Protein AF-A0AB34CM75-F1 (afdb_monomer)

pLDDT: mean 89.47, std 8.57, range [62.56, 97.94]

Structure (mmCIF, N/CA/C/O backbone):
data_AF-A0AB34CM75-F1
#
_entry.id   AF-A0AB34CM75-F1
#
loop_
_atom_site.group_PDB
_atom_site.id
_atom_site.type_symbol
_atom_site.label_atom_id
_atom_site.label_alt_id
_atom_site.label_comp_id
_atom_site.label_asym_id
_atom_site.label_entity_id
_atom_site.label_seq_id
_atom_site.pdbx_PDB_ins_code
_atom_site.Cartn_x
_atom_site.Cartn_y
_atom_site.Cartn_z
_atom_site.occupancy
_atom_site.B_iso_or_equiv
_atom_site.auth_seq_id
_atom_site.auth_comp_id
_atom_site.auth_asym_id
_atom_site.auth_atom_id
_atom_site.pdbx_PDB_model_num
ATOM 1 N N . MET A 1 1 ? 26.321 -5.819 -21.415 1.00 75.62 1 MET A N 1
ATOM 2 C CA . MET A 1 1 ? 25.011 -5.144 -21.494 1.00 75.62 1 MET A CA 1
ATOM 3 C C . MET A 1 1 ? 25.271 -3.652 -21.464 1.00 75.62 1 MET A C 1
ATOM 5 O O . MET A 1 1 ? 25.991 -3.220 -20.570 1.00 75.62 1 MET A O 1
ATOM 9 N N . SER A 1 2 ? 24.808 -2.899 -22.463 1.00 94.25 2 SER A N 1
ATOM 10 C CA . SER A 1 2 ? 25.001 -1.443 -22.479 1.00 94.25 2 SER A CA 1
ATOM 11 C C . SER A 1 2 ? 24.085 -0.755 -21.456 1.00 94.25 2 SER A C 1
ATOM 13 O O . SER A 1 2 ? 23.136 -1.367 -20.957 1.00 94.25 2 SER A O 1
ATOM 15 N N . LEU A 1 3 ? 24.353 0.517 -21.131 1.00 93.56 3 LEU A N 1
ATOM 16 C CA . LEU A 1 3 ? 23.441 1.306 -20.291 1.00 93.56 3 LEU A CA 1
ATOM 17 C C . LEU A 1 3 ? 22.062 1.448 -20.951 1.00 93.56 3 LEU A C 1
ATOM 19 O O . LEU A 1 3 ? 21.053 1.329 -20.263 1.00 93.56 3 LEU A O 1
ATOM 23 N N . TYR A 1 4 ? 22.026 1.601 -22.278 1.00 94.06 4 TYR A N 1
ATOM 24 C CA . TYR A 1 4 ? 20.793 1.582 -23.064 1.00 94.06 4 TYR A CA 1
ATOM 25 C C . TYR A 1 4 ? 19.984 0.302 -22.799 1.00 94.06 4 TYR A C 1
ATOM 27 O O . TYR A 1 4 ? 18.837 0.375 -22.357 1.00 94.06 4 TYR A O 1
ATOM 35 N N . ASP A 1 5 ? 20.609 -0.868 -22.980 1.00 94.31 5 ASP A N 1
ATOM 36 C CA . ASP A 1 5 ? 19.958 -2.169 -22.780 1.00 94.31 5 ASP A CA 1
ATOM 37 C C . ASP A 1 5 ? 19.448 -2.328 -21.342 1.00 94.31 5 ASP A C 1
ATOM 39 O O . ASP A 1 5 ? 18.346 -2.825 -21.118 1.00 94.31 5 ASP A O 1
ATOM 43 N N . PHE A 1 6 ? 20.235 -1.883 -20.356 1.00 95.62 6 PHE A N 1
ATOM 44 C CA . PHE A 1 6 ? 19.861 -1.945 -18.944 1.00 95.62 6 PHE A CA 1
ATOM 45 C C . PHE A 1 6 ? 18.575 -1.164 -18.651 1.00 95.62 6 PHE A C 1
ATOM 47 O O . PHE A 1 6 ? 17.648 -1.716 -18.054 1.00 95.62 6 PHE A O 1
ATOM 54 N N . PHE A 1 7 ? 18.492 0.099 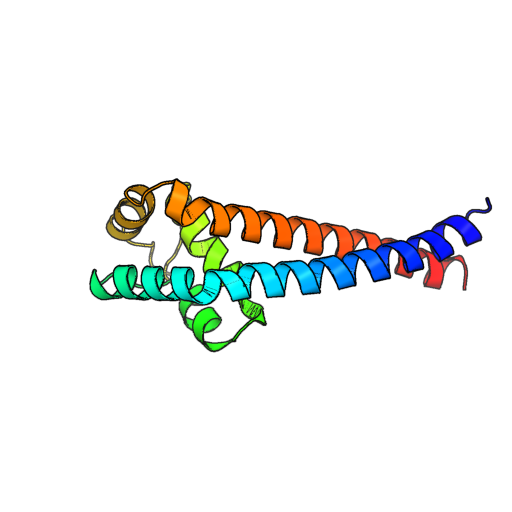-19.083 1.00 95.88 7 PHE A N 1
ATOM 55 C CA . PHE A 1 7 ? 17.313 0.933 -18.835 1.00 95.88 7 PHE A CA 1
ATOM 56 C C . PHE A 1 7 ? 16.106 0.502 -19.673 1.00 95.88 7 PHE A C 1
ATOM 58 O O . PHE A 1 7 ? 14.986 0.514 -19.158 1.00 95.88 7 PHE A O 1
ATOM 65 N N . MET A 1 8 ? 16.320 0.052 -20.913 1.00 95.06 8 MET A N 1
ATOM 66 C CA . MET A 1 8 ? 15.259 -0.469 -21.777 1.00 95.06 8 MET A CA 1
ATOM 67 C C . MET A 1 8 ? 14.635 -1.744 -21.193 1.00 95.06 8 MET A C 1
ATOM 69 O O . MET A 1 8 ? 13.438 -1.776 -20.901 1.00 95.06 8 MET A O 1
ATOM 73 N N . TYR A 1 9 ? 15.437 -2.793 -20.972 1.00 96.12 9 TYR A N 1
ATOM 74 C CA . TYR A 1 9 ? 14.929 -4.058 -20.436 1.00 96.12 9 TYR A CA 1
ATOM 75 C C . TYR A 1 9 ? 14.403 -3.891 -19.011 1.00 96.12 9 TYR A C 1
ATOM 77 O O . TYR A 1 9 ? 13.349 -4.436 -18.685 1.00 96.12 9 TYR A O 1
ATOM 85 N N . GLY A 1 10 ? 15.084 -3.093 -18.180 1.00 96.31 10 GLY A N 1
ATOM 86 C CA . GLY A 1 10 ? 14.626 -2.758 -16.834 1.00 96.31 10 GLY A CA 1
ATOM 87 C C . GLY A 1 10 ? 13.235 -2.125 -16.841 1.00 96.31 10 GLY A C 1
ATOM 88 O O . GLY A 1 10 ? 12.364 -2.565 -16.095 1.00 96.31 10 GLY A O 1
ATOM 89 N N . SER A 1 11 ? 12.986 -1.166 -17.736 1.00 96.38 11 SER A N 1
ATOM 90 C CA . SER A 1 11 ? 11.676 -0.524 -17.892 1.00 96.38 11 SER A CA 1
ATOM 91 C C . SER A 1 11 ? 10.573 -1.511 -18.278 1.00 96.38 11 SER A C 1
ATOM 93 O O . SER A 1 11 ? 9.488 -1.486 -17.691 1.00 96.38 11 SER A O 1
ATOM 95 N N . VAL A 1 12 ? 10.849 -2.417 -19.222 1.00 96.88 12 VAL A N 1
ATOM 96 C CA . VAL A 1 12 ? 9.879 -3.430 -19.664 1.00 96.88 12 VAL A CA 1
ATOM 97 C C . VAL A 1 12 ? 9.585 -4.422 -18.538 1.00 96.88 12 VAL A C 1
ATOM 99 O O . VAL A 1 12 ? 8.423 -4.620 -18.184 1.00 96.88 12 VAL A O 1
ATOM 102 N N . ILE A 1 13 ? 10.615 -4.991 -17.909 1.00 97.88 13 ILE A N 1
ATOM 103 C CA . ILE A 1 13 ? 10.458 -5.975 -16.827 1.00 97.88 13 ILE A CA 1
ATOM 104 C C . ILE A 1 13 ? 9.716 -5.359 -15.634 1.00 97.88 13 ILE A C 1
ATOM 106 O O . ILE A 1 13 ? 8.766 -5.954 -15.119 1.00 97.88 13 ILE A O 1
ATOM 110 N N . LEU A 1 14 ? 10.110 -4.152 -15.216 1.00 97.75 14 LEU A N 1
ATOM 111 C CA . LEU A 1 14 ? 9.458 -3.447 -14.116 1.00 97.75 14 LEU A CA 1
ATOM 112 C C . LEU A 1 14 ? 8.003 -3.097 -14.445 1.00 97.75 14 LEU A C 1
ATOM 114 O O . LEU A 1 14 ? 7.160 -3.212 -13.559 1.00 97.75 14 LEU A O 1
ATOM 118 N N . SER A 1 15 ? 7.678 -2.740 -15.694 1.00 97.31 15 SER A N 1
ATOM 119 C CA . SER A 1 15 ? 6.288 -2.447 -16.076 1.00 97.31 15 SER A CA 1
ATOM 120 C C . SER A 1 15 ? 5.379 -3.667 -15.903 1.00 97.31 15 SER A C 1
ATOM 122 O O . SER A 1 15 ? 4.333 -3.570 -15.261 1.00 97.31 15 SER A O 1
ATOM 124 N N . VAL A 1 16 ? 5.810 -4.838 -16.389 1.00 97.94 16 VAL A N 1
ATOM 125 C CA . VAL A 1 16 ? 5.076 -6.100 -16.227 1.00 97.94 16 VAL A CA 1
ATOM 126 C C . VAL A 1 16 ? 4.914 -6.436 -14.745 1.00 97.94 16 VAL A C 1
ATOM 128 O O . VAL A 1 16 ? 3.808 -6.743 -14.301 1.00 97.94 16 VAL A O 1
ATOM 131 N N . LEU A 1 17 ? 5.988 -6.323 -13.958 1.00 97.69 17 LEU A N 1
ATOM 132 C CA . LEU A 1 17 ? 5.953 -6.602 -12.522 1.00 97.69 17 LEU A CA 1
ATOM 133 C C . LEU A 1 17 ? 4.970 -5.685 -11.776 1.00 97.69 17 LEU A C 1
ATOM 135 O O . LEU A 1 17 ? 4.167 -6.164 -10.975 1.00 97.69 17 LEU A O 1
ATOM 139 N N . VAL A 1 18 ? 5.003 -4.379 -12.052 1.00 96.88 18 VAL A N 1
ATOM 140 C CA . VAL A 1 18 ? 4.107 -3.385 -11.440 1.00 96.88 18 VAL A CA 1
ATOM 141 C C . VAL A 1 18 ? 2.646 -3.677 -11.788 1.00 96.88 18 VAL A C 1
ATOM 143 O O . VAL A 1 18 ? 1.794 -3.669 -10.897 1.00 96.88 18 VAL A O 1
ATOM 146 N N . ILE A 1 19 ? 2.346 -4.003 -13.051 1.00 96.19 19 ILE A N 1
ATOM 147 C CA . ILE A 1 19 ? 0.989 -4.368 -13.487 1.00 96.19 19 ILE A CA 1
ATOM 148 C C . ILE A 1 19 ? 0.494 -5.603 -12.726 1.00 96.19 19 ILE A C 1
ATOM 150 O O . ILE A 1 19 ? -0.603 -5.581 -12.160 1.00 96.19 19 ILE A O 1
ATOM 154 N N . LEU A 1 20 ? 1.306 -6.662 -12.657 1.00 97.62 20 LEU A N 1
ATOM 155 C CA . LEU A 1 20 ? 0.948 -7.890 -11.944 1.00 97.62 20 LEU A CA 1
ATOM 156 C C . LEU A 1 20 ? 0.704 -7.638 -10.452 1.00 97.62 20 LEU A C 1
ATOM 158 O O . LEU A 1 20 ? -0.263 -8.157 -9.894 1.00 97.62 20 LEU A O 1
ATOM 162 N N . LEU A 1 21 ? 1.527 -6.805 -9.810 1.00 96.12 21 LEU A N 1
ATOM 163 C CA . LEU A 1 21 ? 1.357 -6.444 -8.403 1.00 96.12 21 LEU A CA 1
ATOM 164 C C . LEU A 1 21 ? 0.083 -5.634 -8.153 1.00 96.12 21 LEU A C 1
ATOM 166 O O . LEU A 1 21 ? -0.630 -5.918 -7.190 1.00 96.12 21 LEU A O 1
ATOM 170 N N . HIS A 1 22 ? -0.259 -4.684 -9.029 1.00 92.44 22 HIS A N 1
ATOM 171 C CA . HIS A 1 22 ? -1.524 -3.953 -8.933 1.00 92.44 22 HIS A CA 1
ATOM 172 C C . HIS A 1 22 ? -2.734 -4.890 -9.043 1.00 92.44 22 HIS A C 1
ATOM 174 O O . HIS A 1 22 ? -3.660 -4.792 -8.230 1.00 92.44 22 HIS A O 1
ATOM 180 N N . VAL A 1 23 ? -2.714 -5.824 -10.002 1.00 94.06 23 VAL A N 1
ATOM 181 C CA . VAL A 1 23 ? -3.773 -6.831 -10.175 1.00 94.06 23 VAL A CA 1
ATOM 182 C C . VAL A 1 23 ? -3.863 -7.735 -8.947 1.00 94.06 23 VAL A C 1
ATOM 184 O O . VAL A 1 23 ? -4.952 -7.931 -8.404 1.00 94.06 23 VAL A O 1
ATOM 187 N N . TYR A 1 24 ? -2.726 -8.236 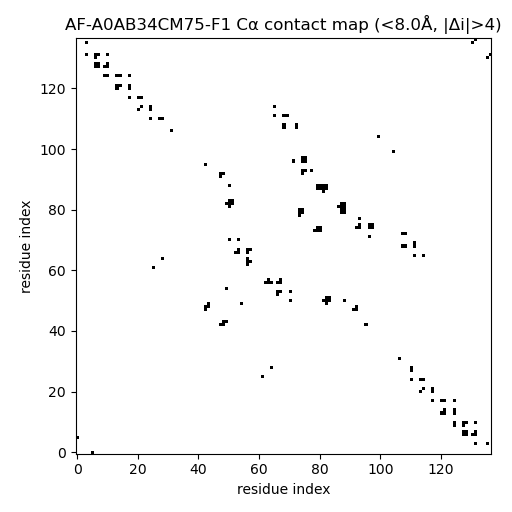-8.460 1.00 95.44 24 TYR A N 1
ATOM 188 C CA . TYR A 1 24 ? -2.673 -9.096 -7.283 1.00 95.44 24 TYR A CA 1
ATOM 189 C C . TYR A 1 24 ? -3.171 -8.378 -6.022 1.00 95.44 24 TYR A C 1
ATOM 191 O O . TYR A 1 24 ? -3.971 -8.939 -5.278 1.00 95.44 24 TYR A O 1
ATOM 199 N N . ALA A 1 25 ? -2.788 -7.117 -5.802 1.00 92.25 25 ALA A N 1
ATOM 200 C CA . ALA A 1 25 ? -3.257 -6.324 -4.666 1.00 92.25 25 ALA A CA 1
ATOM 201 C C . ALA A 1 25 ? -4.766 -6.068 -4.715 1.00 92.25 25 ALA A C 1
ATOM 203 O O . ALA A 1 25 ? -5.458 -6.195 -3.700 1.00 92.25 25 ALA A O 1
ATOM 204 N N . ALA A 1 26 ? -5.296 -5.747 -5.899 1.00 90.19 26 ALA A N 1
ATOM 205 C CA . ALA A 1 26 ? -6.728 -5.572 -6.102 1.00 90.19 26 ALA A CA 1
ATOM 206 C C . ALA A 1 26 ? -7.495 -6.878 -5.843 1.00 90.19 26 ALA A C 1
ATOM 208 O O . ALA A 1 26 ? -8.521 -6.868 -5.158 1.00 90.19 26 ALA A O 1
ATOM 209 N N . TRP A 1 27 ? -6.979 -8.004 -6.342 1.00 93.94 27 TRP A N 1
ATOM 210 C CA . TRP A 1 27 ? -7.548 -9.327 -6.106 1.00 93.94 27 TRP A CA 1
ATOM 211 C C . TRP A 1 27 ? -7.501 -9.722 -4.624 1.00 93.94 27 TRP A C 1
ATOM 213 O O . TRP A 1 27 ? -8.526 -10.110 -4.065 1.00 93.94 27 TRP A O 1
ATOM 223 N N . PHE A 1 28 ? -6.359 -9.546 -3.957 1.00 94.81 28 PHE A N 1
ATOM 224 C CA . PHE A 1 28 ? -6.183 -9.893 -2.548 1.00 94.81 28 PHE A CA 1
ATOM 225 C C . PHE A 1 28 ? -7.130 -9.094 -1.642 1.00 94.81 28 PHE A C 1
ATOM 227 O O . PHE A 1 28 ? -7.772 -9.662 -0.755 1.00 94.81 28 PHE A O 1
ATOM 234 N N . PHE A 1 29 ? -7.310 -7.795 -1.912 1.00 92.00 29 PHE A N 1
ATOM 235 C CA . PHE A 1 29 ? -8.332 -6.998 -1.232 1.00 92.00 29 PHE A CA 1
ATOM 236 C C . PHE A 1 29 ? -9.743 -7.511 -1.542 1.00 92.00 29 PHE A C 1
ATOM 238 O O . PHE A 1 29 ? -10.570 -7.634 -0.641 1.00 92.00 29 PHE A O 1
ATOM 245 N N . ARG A 1 30 ? -10.038 -7.827 -2.811 1.00 91.12 30 ARG A N 1
ATOM 246 C CA . ARG A 1 30 ? -11.365 -8.286 -3.246 1.00 91.12 30 ARG A CA 1
ATOM 247 C C . ARG A 1 30 ? -11.796 -9.566 -2.533 1.00 91.12 30 ARG A C 1
ATOM 249 O O . ARG A 1 30 ? -12.945 -9.637 -2.105 1.00 91.12 30 ARG A O 1
ATOM 256 N N . VAL A 1 31 ? -10.892 -10.530 -2.359 1.00 94.88 31 VAL A N 1
ATOM 257 C CA . VAL A 1 31 ? -11.159 -11.772 -1.607 1.00 94.88 31 VAL A CA 1
ATOM 258 C C . VAL A 1 31 ? -11.504 -11.474 -0.142 1.00 94.88 31 VAL A C 1
ATOM 260 O O . VAL A 1 31 ? -12.387 -12.108 0.426 1.00 94.88 31 VAL A O 1
ATOM 263 N N . ASN A 1 32 ? -10.884 -10.452 0.452 1.00 94.31 32 ASN A N 1
ATOM 264 C CA . ASN A 1 32 ? -11.125 -10.042 1.838 1.00 94.31 32 ASN A CA 1
ATOM 265 C C . ASN A 1 32 ? -12.201 -8.950 1.987 1.00 94.31 32 ASN A C 1
ATOM 267 O O . ASN A 1 32 ? -12.439 -8.455 3.089 1.00 94.31 32 ASN A O 1
ATOM 271 N N . ARG A 1 33 ? -12.892 -8.572 0.902 1.00 90.75 33 ARG A N 1
ATOM 272 C CA . ARG A 1 33 ? -13.852 -7.457 0.908 1.00 90.75 33 ARG A CA 1
ATOM 273 C C . ARG A 1 33 ? -14.990 -7.675 1.902 1.00 90.75 33 ARG A C 1
ATOM 275 O O . ARG A 1 33 ? -15.408 -6.721 2.548 1.00 90.75 33 ARG A O 1
ATOM 282 N N . LYS A 1 34 ? -15.479 -8.912 2.032 1.00 91.88 34 LYS A N 1
ATOM 283 C CA . LYS A 1 34 ? -16.530 -9.242 3.003 1.00 91.88 34 LYS A CA 1
ATOM 284 C C . LYS A 1 34 ? -16.038 -9.038 4.437 1.00 91.88 34 LYS A C 1
ATOM 286 O O . LYS A 1 34 ? -16.684 -8.326 5.187 1.00 91.88 34 LYS A O 1
ATOM 291 N N . ALA A 1 35 ? -14.853 -9.553 4.768 1.00 92.56 35 ALA A N 1
ATOM 292 C CA . ALA A 1 35 ? -14.246 -9.359 6.084 1.00 92.56 35 ALA A CA 1
ATOM 293 C C . ALA A 1 35 ? -14.003 -7.873 6.404 1.00 92.56 35 ALA A C 1
ATOM 295 O O . ALA A 1 35 ? -14.165 -7.453 7.547 1.00 92.56 35 ALA A O 1
ATOM 296 N N . TYR A 1 36 ? -13.642 -7.068 5.399 1.00 91.25 36 TYR A N 1
ATOM 297 C CA . TYR A 1 36 ? -13.557 -5.616 5.551 1.00 91.25 36 TYR A CA 1
ATOM 298 C C . TYR A 1 36 ? -14.915 -4.992 5.879 1.00 91.25 36 TYR A C 1
ATOM 300 O O . TYR A 1 36 ? -15.005 -4.198 6.810 1.00 91.25 36 TYR A O 1
ATOM 308 N N . GLN A 1 37 ? -15.957 -5.344 5.124 1.00 89.38 37 GLN A N 1
ATOM 309 C CA . GLN A 1 37 ? -17.293 -4.792 5.329 1.00 89.38 37 GLN A CA 1
ATOM 310 C C . GLN A 1 37 ? -17.845 -5.178 6.702 1.00 89.38 37 GLN A C 1
ATOM 312 O O . GLN A 1 37 ? -18.251 -4.297 7.448 1.00 89.38 37 GLN A O 1
ATOM 317 N N . ASP A 1 38 ? -17.740 -6.453 7.081 1.00 92.12 38 ASP A N 1
ATOM 318 C CA . ASP A 1 38 ? -18.177 -6.936 8.392 1.00 92.12 38 ASP A CA 1
ATOM 319 C C . ASP A 1 38 ? -17.450 -6.178 9.530 1.00 92.12 38 ASP A C 1
ATOM 321 O O . ASP A 1 38 ? -18.047 -5.833 10.550 1.00 92.12 38 ASP A O 1
ATOM 325 N N . 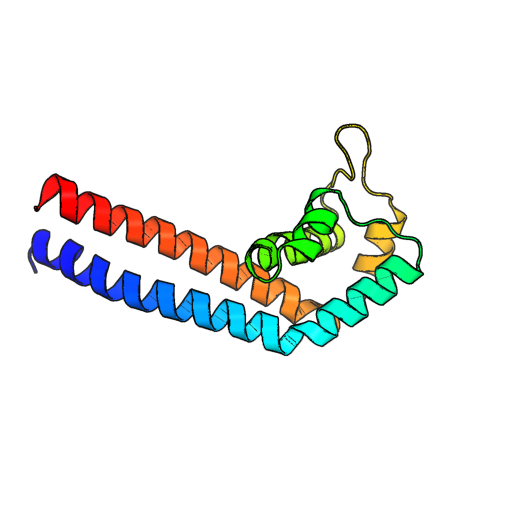PHE A 1 39 ? -16.161 -5.854 9.350 1.00 92.44 39 PHE A N 1
ATOM 326 C CA . PHE A 1 39 ? -15.397 -5.039 10.300 1.00 92.44 39 PHE A CA 1
ATOM 327 C C . PHE A 1 39 ? -15.895 -3.587 10.372 1.00 92.44 39 PHE A C 1
ATOM 329 O O . PHE A 1 39 ? -16.007 -3.035 11.467 1.00 92.44 39 PHE A O 1
ATOM 336 N N . ILE A 1 40 ? -16.181 -2.963 9.224 1.00 90.19 40 ILE A N 1
ATOM 337 C CA . ILE A 1 40 ? -16.755 -1.610 9.161 1.00 90.19 40 ILE A CA 1
ATOM 338 C C . ILE A 1 40 ? -18.105 -1.568 9.862 1.00 90.19 40 ILE A C 1
ATOM 340 O O . ILE A 1 40 ? -18.335 -0.667 10.667 1.00 90.19 40 ILE A O 1
ATOM 344 N N . ASP A 1 41 ? -18.964 -2.543 9.593 1.00 90.19 41 ASP A N 1
ATOM 345 C CA . ASP A 1 41 ? -20.306 -2.599 10.155 1.00 90.19 41 ASP A CA 1
ATOM 346 C C . ASP A 1 41 ? -20.229 -2.734 11.682 1.00 90.19 41 ASP A C 1
ATOM 348 O O . ASP A 1 41 ? -20.885 -1.987 12.404 1.00 90.19 41 ASP A O 1
ATOM 352 N N . LEU A 1 42 ? -19.347 -3.598 12.200 1.00 92.06 42 LEU A N 1
ATOM 353 C CA . LEU A 1 42 ? -19.078 -3.701 13.640 1.00 92.06 42 LEU A CA 1
ATOM 354 C C . LEU A 1 42 ? -18.567 -2.382 14.240 1.00 92.06 42 LEU A C 1
ATOM 356 O O . LEU A 1 42 ? -19.002 -1.984 15.321 1.00 92.06 42 LEU A O 1
ATOM 360 N N . TYR A 1 43 ? -17.652 -1.703 13.547 1.00 91.38 43 TYR A N 1
ATOM 361 C CA . TYR A 1 43 ? -17.089 -0.427 13.988 1.00 91.38 43 TYR A CA 1
ATOM 362 C C . TYR A 1 43 ? -18.160 0.674 14.054 1.00 91.38 43 TYR A C 1
ATOM 364 O O . TYR A 1 43 ? -18.258 1.394 15.048 1.00 91.38 43 TYR A O 1
ATOM 372 N N . GLN A 1 44 ? -19.000 0.782 13.024 1.00 89.00 44 GLN A N 1
ATOM 373 C CA . GLN A 1 44 ? -20.069 1.778 12.944 1.00 89.00 44 GLN A CA 1
ATOM 374 C C . GLN A 1 44 ? -21.221 1.476 13.909 1.00 89.00 44 GLN A C 1
ATOM 376 O O . GLN A 1 44 ? -21.721 2.398 14.552 1.00 89.00 44 GLN A O 1
ATOM 381 N N . ASN A 1 45 ? -21.593 0.204 14.085 1.00 89.94 45 ASN A N 1
ATOM 382 C CA . ASN A 1 45 ? -22.606 -0.218 15.058 1.00 89.94 45 ASN A CA 1
ATOM 383 C C . ASN A 1 45 ? -22.185 0.071 16.507 1.00 89.94 45 ASN A C 1
ATOM 385 O O . ASN A 1 45 ? -23.036 0.284 17.365 1.00 89.94 45 ASN A O 1
ATOM 389 N N . ALA A 1 46 ? -20.879 0.150 16.784 1.00 90.31 46 ALA A N 1
ATOM 390 C CA . ALA A 1 46 ? -20.353 0.619 18.066 1.00 90.31 46 ALA A CA 1
ATOM 391 C C . ALA A 1 46 ? -20.428 2.155 18.244 1.00 90.31 46 ALA A C 1
ATOM 393 O O . ALA A 1 46 ? -19.922 2.688 19.234 1.00 90.31 46 ALA A O 1
ATOM 394 N N . GLY A 1 47 ? -21.022 2.882 17.290 1.00 87.38 47 GLY A N 1
ATOM 395 C CA . GLY A 1 47 ? -21.140 4.342 17.300 1.00 87.38 47 GLY A CA 1
ATOM 396 C C . GLY A 1 47 ? -19.827 5.073 17.004 1.00 87.38 47 GLY A C 1
ATOM 397 O O . GLY A 1 47 ? -19.710 6.266 17.290 1.00 87.38 47 GLY A O 1
ATOM 398 N N . LEU A 1 48 ? -18.818 4.376 16.468 1.00 88.00 48 LEU A N 1
ATOM 399 C CA . LEU A 1 48 ? -17.505 4.950 16.190 1.00 88.00 48 LEU A CA 1
ATOM 400 C C . LEU A 1 48 ? -17.479 5.571 14.793 1.00 88.00 48 LEU A C 1
ATOM 402 O O . LEU A 1 48 ? -17.913 4.976 13.805 1.00 88.00 48 LEU A O 1
ATOM 406 N N . GLN A 1 49 ? -16.947 6.787 14.709 1.00 78.94 49 GLN A N 1
ATOM 407 C CA . GLN A 1 49 ? -16.933 7.544 13.465 1.00 78.94 49 GLN A CA 1
ATOM 408 C C . GLN A 1 49 ? -15.647 7.286 12.673 1.00 78.94 49 GLN A C 1
ATOM 410 O O . GLN A 1 49 ? -14.544 7.317 13.217 1.00 78.94 49 GLN A O 1
ATOM 415 N N . LEU A 1 50 ? -15.801 7.055 11.369 1.00 77.88 50 LEU A N 1
ATOM 416 C CA . LEU A 1 50 ? -14.690 7.013 10.417 1.00 77.88 50 LEU A CA 1
ATOM 417 C C . LEU A 1 50 ? -14.196 8.433 10.150 1.00 77.88 50 LEU A C 1
ATOM 419 O O . LEU A 1 50 ? -15.025 9.320 9.953 1.00 77.88 50 LEU A O 1
ATOM 423 N N . ASP A 1 51 ? -12.884 8.644 10.069 1.00 71.31 51 ASP A N 1
ATOM 424 C CA . ASP A 1 51 ? -12.341 9.948 9.682 1.00 71.31 51 ASP A CA 1
ATOM 425 C C . ASP A 1 51 ? -12.822 10.373 8.287 1.00 71.31 51 ASP A C 1
ATOM 427 O O . ASP A 1 51 ? -13.244 9.555 7.459 1.00 71.31 51 ASP A O 1
ATOM 431 N N . LEU A 1 52 ? -12.742 11.677 8.015 1.00 67.31 52 LEU A N 1
ATOM 432 C CA . LEU A 1 52 ? -13.255 12.254 6.774 1.00 67.31 52 LEU A CA 1
ATOM 433 C C . LEU A 1 52 ? -12.653 11.586 5.525 1.00 67.31 52 LEU A C 1
ATOM 435 O O . LEU A 1 52 ? -13.377 11.321 4.564 1.00 67.31 52 LEU A O 1
ATOM 439 N N . THR A 1 53 ? -11.355 11.264 5.544 1.00 67.31 53 THR A N 1
ATOM 440 C CA . THR A 1 53 ? -10.678 10.620 4.413 1.00 67.31 53 THR A CA 1
ATOM 441 C C . THR A 1 53 ? -11.189 9.201 4.196 1.00 67.31 53 THR A C 1
ATOM 443 O O . THR A 1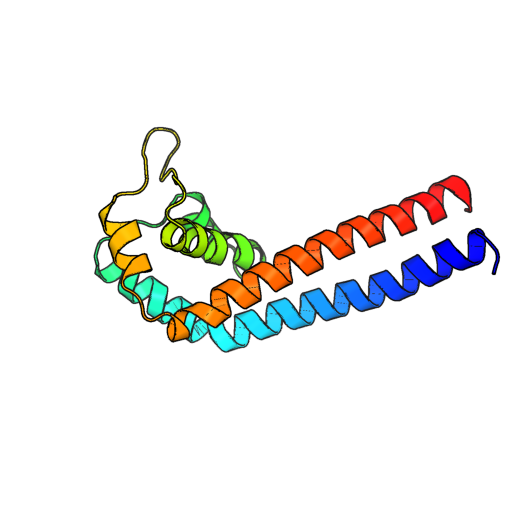 53 ? -11.474 8.842 3.055 1.00 67.31 53 THR A O 1
ATOM 446 N N . THR A 1 54 ? -11.382 8.408 5.252 1.00 68.00 54 TH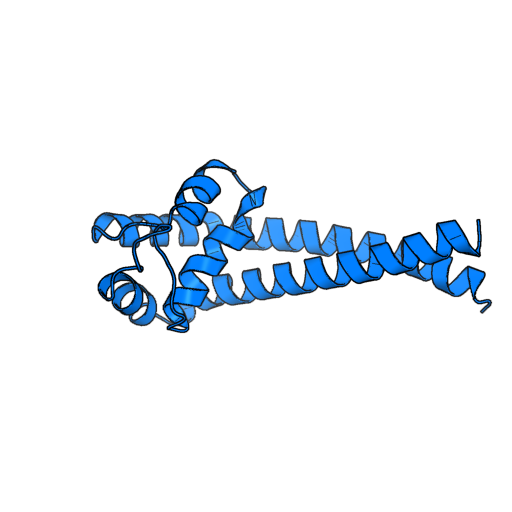R A N 1
ATOM 447 C CA . THR A 1 54 ? -11.925 7.044 5.123 1.00 68.00 54 THR A CA 1
ATOM 448 C C . THR A 1 54 ? -13.398 7.038 4.737 1.00 68.00 54 THR A C 1
ATOM 450 O O . THR A 1 54 ? -13.818 6.209 3.929 1.00 68.00 54 THR A O 1
ATOM 453 N N . LYS A 1 55 ? -14.192 7.983 5.253 1.00 72.69 55 LYS A N 1
ATOM 454 C CA . LYS A 1 55 ? -15.600 8.128 4.868 1.00 72.69 55 LYS A CA 1
ATOM 455 C C . LYS A 1 55 ? -15.727 8.384 3.367 1.00 72.69 55 LYS A C 1
ATOM 457 O O . LYS A 1 55 ? -16.466 7.677 2.692 1.00 72.69 55 LYS A O 1
ATOM 462 N N . VAL A 1 56 ? -14.946 9.322 2.828 1.00 69.06 56 VAL A N 1
ATOM 463 C CA . VAL A 1 56 ? -14.892 9.581 1.380 1.00 69.06 56 VAL A CA 1
ATOM 464 C C . VAL A 1 56 ? -14.331 8.371 0.627 1.00 69.06 56 VAL A C 1
ATOM 466 O O . VAL A 1 56 ? -14.914 7.944 -0.367 1.00 69.06 56 VAL A O 1
ATOM 469 N N . ALA A 1 57 ? -13.257 7.753 1.125 1.00 72.00 57 ALA A N 1
ATOM 470 C CA . ALA A 1 57 ? -12.649 6.569 0.522 1.00 72.00 57 ALA A CA 1
ATOM 471 C C . ALA A 1 57 ? -13.640 5.407 0.357 1.00 72.00 57 ALA A C 1
ATOM 473 O O . ALA A 1 57 ? -13.609 4.707 -0.658 1.00 72.00 57 ALA A O 1
ATOM 474 N N . ASN A 1 58 ? -14.547 5.212 1.316 1.00 68.94 58 ASN A N 1
ATOM 475 C CA . ASN A 1 58 ? -15.593 4.191 1.251 1.00 68.94 58 ASN A CA 1
ATOM 476 C C . ASN A 1 58 ? -16.556 4.377 0.074 1.00 68.94 58 ASN A C 1
ATOM 478 O O . ASN A 1 58 ? -17.051 3.378 -0.447 1.00 68.94 58 ASN A O 1
ATOM 482 N N . HIS A 1 59 ? -16.723 5.602 -0.425 1.00 71.44 59 HIS A N 1
ATOM 483 C CA . HIS A 1 59 ? -17.527 5.894 -1.613 1.00 71.44 59 HIS A CA 1
ATOM 484 C C . HIS A 1 59 ? -16.738 5.820 -2.935 1.00 71.44 59 HIS A C 1
ATOM 486 O O . HIS A 1 59 ? -17.344 5.729 -3.996 1.00 71.44 59 HIS A O 1
ATOM 492 N N . LEU A 1 60 ? -15.399 5.790 -2.898 1.00 68.75 60 LEU A N 1
ATOM 493 C CA . LEU A 1 60 ? -14.525 5.841 -4.087 1.00 68.75 60 LEU A CA 1
ATOM 494 C C . LEU A 1 60 ? -14.155 4.463 -4.677 1.00 68.75 60 LEU A C 1
ATOM 496 O O . LEU A 1 60 ? -13.231 4.343 -5.485 1.00 68.75 60 LEU A O 1
ATOM 500 N N . GLY A 1 61 ? -14.851 3.393 -4.283 1.00 65.81 61 GLY A N 1
ATOM 501 C CA . GLY A 1 61 ? -14.599 2.053 -4.821 1.00 65.81 61 GLY A CA 1
ATOM 502 C C . GLY A 1 61 ? -13.179 1.548 -4.521 1.00 65.81 61 GLY A C 1
ATOM 503 O O . GLY A 1 61 ? -12.700 1.687 -3.396 1.00 65.81 61 GLY A O 1
ATOM 504 N N . PHE A 1 62 ? -12.519 0.921 -5.500 1.00 64.56 62 PHE A N 1
ATOM 505 C CA . PHE A 1 62 ? -11.193 0.298 -5.335 1.00 64.56 62 PHE A CA 1
ATOM 506 C C . PHE A 1 62 ? -10.047 1.311 -5.143 1.00 64.56 62 PHE A C 1
ATOM 508 O O . PHE A 1 62 ? -9.084 1.010 -4.436 1.00 64.56 62 PHE A O 1
ATOM 515 N N . TYR A 1 63 ? -10.163 2.516 -5.712 1.00 62.56 63 TYR A N 1
ATOM 516 C CA . TYR A 1 63 ? -9.073 3.501 -5.771 1.00 62.56 63 TYR A CA 1
ATOM 517 C C . TYR A 1 63 ? -8.617 4.019 -4.405 1.00 62.56 63 TYR A C 1
ATOM 519 O O . TYR A 1 63 ? -7.502 4.515 -4.278 1.00 62.56 63 TYR A O 1
ATOM 527 N N . ALA A 1 64 ? -9.452 3.871 -3.377 1.00 76.50 64 ALA A N 1
ATOM 528 C CA . ALA A 1 64 ? -9.146 4.328 -2.029 1.00 76.50 64 ALA A CA 1
ATOM 529 C C . ALA A 1 64 ? -8.981 3.178 -1.016 1.00 76.50 64 ALA A C 1
ATOM 531 O O . ALA A 1 64 ? -9.038 3.391 0.196 1.00 76.50 64 ALA A O 1
ATOM 532 N N . ASN A 1 65 ? -8.780 1.941 -1.491 1.00 81.50 65 ASN A N 1
ATOM 533 C CA . ASN A 1 65 ? -8.588 0.771 -0.626 1.00 81.50 65 ASN A CA 1
ATOM 534 C C . ASN A 1 65 ? -7.356 0.894 0.281 1.00 81.50 65 ASN A C 1
ATOM 536 O O . ASN A 1 65 ? -7.374 0.397 1.405 1.00 81.50 65 ASN A O 1
ATOM 540 N N . TYR A 1 66 ? -6.308 1.589 -0.164 1.00 84.62 66 TYR A N 1
ATOM 541 C CA . TYR A 1 66 ? -5.162 1.884 0.692 1.00 84.62 66 TYR A CA 1
ATOM 542 C C . TYR A 1 66 ? -5.576 2.741 1.895 1.00 84.62 66 TYR A C 1
ATOM 544 O O . TYR A 1 66 ? -5.326 2.360 3.035 1.00 84.62 66 TYR A O 1
ATOM 552 N N . GLN A 1 67 ? -6.261 3.863 1.654 1.00 84.06 67 GLN A N 1
ATOM 553 C CA . GLN A 1 67 ? -6.712 4.810 2.678 1.00 84.06 67 GLN A CA 1
ATOM 554 C C . GLN A 1 67 ? -7.650 4.126 3.680 1.00 84.06 67 GLN A C 1
ATOM 556 O O . GLN A 1 67 ? -7.459 4.252 4.890 1.00 84.06 67 GLN A O 1
ATOM 561 N N . LYS A 1 68 ? -8.580 3.311 3.167 1.00 82.50 68 LYS A N 1
ATOM 562 C CA . LYS A 1 68 ? -9.492 2.460 3.942 1.00 82.50 68 LYS A CA 1
ATOM 563 C C . LYS A 1 68 ? -8.797 1.578 4.972 1.00 82.50 68 LYS A C 1
ATOM 565 O O . LYS A 1 68 ? -9.292 1.429 6.085 1.00 82.50 68 LYS A O 1
ATOM 570 N N . LEU A 1 69 ? -7.683 0.958 4.591 1.00 90.19 69 LEU A N 1
ATOM 571 C CA . LEU A 1 69 ? -6.922 0.066 5.466 1.00 90.19 69 LEU A CA 1
ATOM 572 C C . LEU A 1 69 ? -5.950 0.838 6.359 1.00 90.19 69 LEU A C 1
ATOM 574 O O . LEU A 1 69 ? -5.796 0.512 7.537 1.00 90.19 69 LEU A O 1
ATOM 578 N N . ALA A 1 70 ? -5.307 1.870 5.809 1.00 90.25 70 ALA A N 1
ATOM 579 C CA . ALA A 1 70 ? -4.316 2.679 6.504 1.00 90.25 70 ALA A CA 1
ATOM 580 C C . ALA A 1 70 ? -4.894 3.313 7.773 1.00 90.25 70 ALA A C 1
ATOM 582 O O . ALA A 1 70 ? -4.215 3.322 8.799 1.00 90.25 70 ALA A O 1
ATOM 583 N N . PHE A 1 71 ? -6.147 3.776 7.735 1.00 89.88 71 PHE A N 1
ATOM 584 C CA . PHE A 1 71 ? -6.832 4.314 8.910 1.00 89.88 71 PHE A CA 1
ATOM 585 C C . PHE A 1 71 ? -6.839 3.321 10.079 1.00 89.88 71 PHE A C 1
ATOM 587 O O . PHE A 1 71 ? -6.276 3.609 11.138 1.00 89.88 71 PHE A O 1
ATOM 594 N N . PHE A 1 72 ? -7.369 2.112 9.876 1.00 91.88 72 PHE A N 1
ATOM 595 C CA . PHE A 1 72 ? -7.433 1.103 10.937 1.00 91.88 72 PHE A CA 1
ATOM 596 C C . PHE A 1 72 ? -6.059 0.597 11.362 1.00 91.88 72 PHE A C 1
ATOM 598 O O . PHE A 1 72 ? -5.836 0.363 12.549 1.00 91.88 72 PHE A O 1
ATOM 605 N N . MET A 1 73 ? -5.108 0.464 10.433 1.00 93.81 73 MET A N 1
ATOM 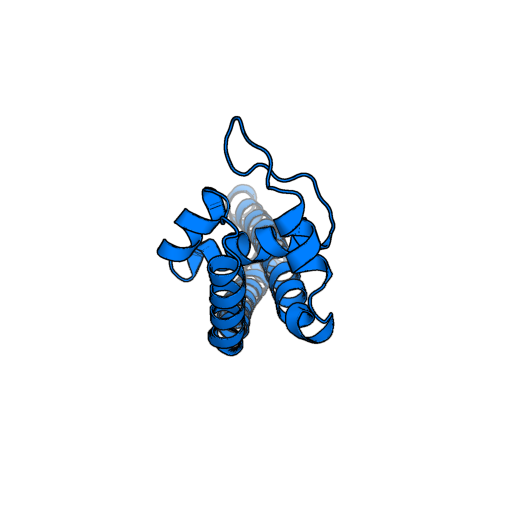606 C CA . MET A 1 73 ? -3.741 0.080 10.792 1.00 93.81 73 MET A CA 1
ATOM 607 C C . MET A 1 73 ? -3.057 1.146 11.654 1.00 93.81 73 MET A C 1
ATOM 609 O O . MET A 1 73 ? -2.328 0.803 12.584 1.00 93.81 73 MET A O 1
ATOM 613 N N . ASN A 1 74 ? -3.309 2.430 11.395 1.00 92.25 74 ASN A N 1
ATOM 614 C CA . ASN A 1 74 ? -2.781 3.515 12.217 1.00 92.25 74 ASN A CA 1
ATOM 615 C C . ASN A 1 74 ? -3.417 3.530 13.616 1.00 92.25 74 ASN A C 1
ATOM 617 O O . ASN A 1 74 ? -2.681 3.659 14.597 1.00 92.25 74 ASN A O 1
ATOM 621 N N . LEU A 1 75 ? -4.735 3.308 13.727 1.00 92.62 75 LEU A N 1
ATOM 622 C CA . LEU A 1 75 ? -5.413 3.154 15.024 1.00 92.62 75 LEU A CA 1
ATOM 623 C C . LEU A 1 75 ? -4.857 1.965 15.818 1.00 92.62 75 LEU A C 1
ATOM 625 O O . LEU A 1 75 ? -4.512 2.099 16.994 1.00 92.62 75 LEU A O 1
ATOM 629 N N . ARG A 1 76 ? -4.676 0.813 15.162 1.00 93.12 76 ARG A N 1
ATOM 630 C CA . ARG A 1 76 ? -4.085 -0.386 15.775 1.00 93.12 76 ARG A CA 1
ATOM 631 C C . ARG A 1 76 ? -2.671 -0.137 16.297 1.00 93.12 76 ARG A C 1
ATOM 633 O O . ARG A 1 76 ? -2.319 -0.644 17.353 1.00 93.12 76 ARG A O 1
ATOM 640 N N . LYS A 1 77 ? -1.876 0.659 15.577 1.00 92.56 77 LYS A N 1
ATOM 641 C CA . LYS A 1 77 ? -0.509 1.048 15.965 1.00 92.56 77 LYS A CA 1
ATOM 642 C C . LYS A 1 77 ? -0.471 2.192 16.991 1.00 92.56 77 LYS A C 1
ATOM 644 O O . LYS A 1 77 ? 0.617 2.608 17.371 1.00 92.56 77 LYS A O 1
ATOM 649 N N . GLY A 1 78 ? -1.622 2.722 17.418 1.00 92.19 78 GLY A N 1
ATOM 650 C CA . GLY A 1 78 ? -1.700 3.818 18.391 1.00 92.19 78 GLY A CA 1
ATOM 651 C C . GLY A 1 78 ? -1.192 5.163 17.860 1.00 92.19 78 GLY A C 1
ATOM 652 O O . GLY A 1 78 ? -0.850 6.050 18.639 1.00 92.19 78 GLY A O 1
ATOM 653 N N . ARG A 1 79 ? -1.104 5.332 16.535 1.00 91.38 79 ARG A N 1
ATOM 654 C CA . ARG A 1 79 ? -0.630 6.583 15.928 1.00 91.38 79 ARG A CA 1
ATOM 655 C C . ARG A 1 79 ? -1.689 7.662 16.086 1.00 91.38 79 ARG A C 1
ATOM 657 O O . ARG A 1 79 ? -2.845 7.414 15.779 1.00 91.38 79 ARG A O 1
ATOM 664 N N . LYS A 1 80 ? -1.299 8.869 16.503 1.00 88.31 80 LYS A N 1
ATOM 665 C CA . LYS A 1 80 ? -2.232 9.995 16.651 1.00 88.31 80 LYS A CA 1
ATOM 666 C C . LYS A 1 80 ? -2.864 10.349 15.299 1.00 88.31 80 LYS A C 1
ATOM 668 O O . LYS A 1 80 ? -2.185 10.851 14.408 1.00 88.31 80 LYS A O 1
ATOM 673 N N . MET A 1 81 ? -4.162 10.095 15.177 1.00 87.62 81 MET A N 1
ATOM 674 C CA . MET A 1 81 ? -4.988 10.383 14.006 1.00 87.62 81 MET A CA 1
ATOM 675 C C . MET A 1 81 ? -5.966 11.518 14.299 1.00 87.62 81 MET A C 1
ATOM 677 O O . MET A 1 81 ? -6.528 11.616 15.396 1.00 87.62 81 MET A O 1
ATOM 681 N N . ARG A 1 82 ? -6.209 12.340 13.281 1.00 82.81 82 ARG A N 1
ATOM 682 C CA . ARG A 1 82 ? -7.235 13.380 13.297 1.00 82.81 82 ARG A CA 1
ATOM 683 C C . ARG A 1 82 ? -8.492 12.892 12.589 1.00 82.81 82 ARG A C 1
ATOM 685 O O . ARG A 1 82 ? -8.398 12.291 11.525 1.00 82.81 82 ARG A O 1
ATOM 692 N N . PHE A 1 83 ? -9.643 13.149 13.194 1.00 76.31 83 PHE A N 1
ATOM 693 C CA . PHE A 1 83 ? -10.953 12.917 12.595 1.00 76.31 83 PHE A CA 1
ATOM 694 C C . PHE A 1 83 ? -11.300 14.037 11.601 1.00 76.31 83 PHE A C 1
ATOM 696 O O . PHE A 1 83 ? -11.777 13.778 10.495 1.00 76.31 83 PHE A O 1
ATOM 703 N N . SER A 1 84 ? -10.992 15.282 11.982 1.00 76.12 84 SER A N 1
ATOM 704 C CA . SER A 1 84 ? -11.179 16.494 11.180 1.00 76.12 84 SER A CA 1
ATOM 705 C C . SER A 1 84 ? -9.989 17.450 11.358 1.00 76.12 84 SER A C 1
ATOM 707 O O . SER A 1 84 ? -9.036 17.153 12.077 1.00 76.12 84 SER A O 1
ATOM 709 N N . LYS A 1 85 ? -10.011 18.628 10.718 1.00 74.50 85 LYS A N 1
ATOM 710 C CA . LYS A 1 85 ? -8.941 19.631 10.897 1.00 74.50 85 LYS A CA 1
ATOM 711 C C . LYS A 1 85 ? -8.767 20.055 12.363 1.00 74.50 85 LYS A C 1
ATOM 713 O O . LYS A 1 85 ? -7.640 20.346 12.761 1.00 74.50 85 LYS A O 1
ATOM 718 N N . SER A 1 86 ? -9.855 20.068 13.131 1.00 80.12 86 SER A N 1
ATOM 719 C CA . SER A 1 86 ? -9.913 20.537 14.519 1.00 80.12 86 SER A CA 1
ATOM 720 C C . SER A 1 86 ? -10.039 19.416 15.552 1.00 80.12 86 SER A C 1
ATOM 722 O O . SER A 1 86 ? -9.831 19.670 16.734 1.00 80.12 86 SER A O 1
ATOM 724 N N . GLU A 1 87 ? -10.356 18.188 15.137 1.00 83.50 87 GLU A N 1
ATOM 725 C CA . GLU A 1 87 ? -10.738 17.116 16.057 1.00 83.50 87 GLU A CA 1
ATOM 726 C C . GLU A 1 87 ? -9.849 15.877 15.920 1.00 83.50 87 GLU A C 1
ATOM 728 O O . GLU A 1 87 ? -9.566 15.402 14.817 1.00 83.50 87 GLU A O 1
ATOM 733 N N . ASN A 1 88 ? -9.426 15.325 17.059 1.00 86.25 88 ASN A N 1
ATOM 734 C CA . ASN A 1 88 ? -8.711 14.052 17.121 1.00 86.25 88 ASN A CA 1
ATOM 735 C C . ASN A 1 88 ? -9.689 12.875 17.108 1.00 86.25 88 ASN A C 1
ATOM 737 O O . ASN A 1 88 ? -10.804 12.974 17.606 1.00 86.25 88 ASN A O 1
ATOM 741 N N . VAL A 1 89 ? -9.247 11.726 16.595 1.00 87.19 89 VAL A N 1
ATOM 742 C CA . VAL A 1 89 ? -10.033 10.492 16.710 1.00 87.19 89 VAL A CA 1
ATOM 743 C C . VAL A 1 89 ? -10.213 10.127 18.190 1.00 87.19 89 VAL A C 1
ATOM 745 O O . VAL A 1 89 ? -9.261 10.185 18.969 1.00 87.19 89 VAL A O 1
ATOM 748 N N . SER A 1 90 ? -11.430 9.732 18.574 1.00 89.19 90 SER A N 1
ATOM 749 C CA . SER A 1 90 ? -11.761 9.319 19.944 1.00 89.19 90 SER A CA 1
ATOM 750 C C . SER A 1 90 ? -10.913 8.135 20.417 1.00 89.19 90 SER A C 1
ATOM 752 O O . SER A 1 90 ? -10.702 7.181 19.670 1.00 89.19 90 SER A O 1
ATOM 754 N N . ILE A 1 91 ? -10.509 8.137 21.693 1.00 91.00 91 ILE A N 1
ATOM 755 C CA . ILE A 1 91 ? -9.773 7.029 22.335 1.00 91.00 91 ILE A CA 1
ATOM 756 C C . ILE A 1 91 ? -10.523 5.695 22.182 1.00 91.00 91 ILE A C 1
ATOM 758 O O . ILE A 1 91 ? -9.905 4.670 21.899 1.00 91.00 91 ILE A O 1
ATOM 762 N N . LYS A 1 92 ? -11.863 5.719 22.243 1.00 92.00 92 LYS A N 1
ATOM 763 C CA . LYS A 1 92 ? -12.711 4.527 22.068 1.00 92.00 92 LYS A CA 1
ATOM 764 C C . LYS A 1 92 ? -12.464 3.813 20.734 1.00 92.00 92 LYS A C 1
ATOM 766 O O . LYS A 1 92 ? -12.530 2.590 20.678 1.00 92.00 92 LYS A O 1
ATOM 771 N N . ALA A 1 93 ? -12.136 4.554 19.673 1.00 91.62 93 ALA A N 1
ATOM 772 C CA . ALA A 1 93 ? -11.817 3.969 18.374 1.00 91.62 93 ALA A CA 1
ATOM 773 C C . ALA A 1 93 ? -10.487 3.204 18.386 1.00 91.62 93 ALA A C 1
ATOM 775 O O . ALA A 1 93 ? -10.392 2.138 17.779 1.00 91.62 93 ALA A O 1
ATOM 776 N N . TYR A 1 94 ? -9.475 3.718 19.088 1.00 93.81 94 TYR A N 1
ATOM 777 C CA . TYR A 1 94 ? -8.202 3.016 19.257 1.00 93.81 94 TYR A CA 1
ATOM 778 C C . TYR A 1 94 ? -8.407 1.728 20.041 1.00 93.81 94 TYR A C 1
ATOM 780 O O . TYR A 1 94 ? -8.011 0.663 19.574 1.00 93.81 94 TYR A O 1
ATOM 788 N N . GLU A 1 95 ? -9.085 1.815 21.186 1.00 94.75 95 GLU A N 1
ATOM 789 C CA . GLU A 1 95 ? -9.371 0.653 22.024 1.00 94.75 95 GLU A CA 1
ATOM 790 C C . GLU A 1 95 ? -10.163 -0.412 21.269 1.00 94.75 95 GLU A C 1
ATOM 792 O O . GLU A 1 95 ? -9.827 -1.592 21.345 1.00 94.75 95 GLU A O 1
ATOM 797 N N . PHE A 1 96 ? -11.189 -0.009 20.512 1.00 94.75 96 PHE A N 1
ATOM 798 C CA . PHE A 1 96 ? -11.987 -0.931 19.713 1.00 94.75 96 PHE A CA 1
ATOM 799 C C . PHE A 1 96 ? -11.120 -1.717 18.733 1.00 94.75 96 PHE A C 1
ATOM 801 O O . PHE A 1 96 ? -11.218 -2.941 18.688 1.00 94.75 96 PHE A O 1
ATOM 808 N N . VAL A 1 97 ? -10.264 -1.028 17.969 1.00 94.19 97 VAL A N 1
ATOM 809 C CA . VAL A 1 97 ? -9.417 -1.653 16.944 1.00 94.19 97 VAL A CA 1
ATOM 810 C C . VAL A 1 97 ? -8.311 -2.505 17.576 1.00 94.19 97 VAL A C 1
ATOM 812 O O . VAL A 1 97 ? -8.002 -3.583 17.072 1.00 94.19 97 VAL A O 1
ATOM 815 N N . GLN A 1 98 ? -7.719 -2.056 18.684 1.00 94.88 98 GLN A N 1
ATOM 816 C CA . GLN A 1 98 ? -6.649 -2.777 19.382 1.00 94.88 98 GLN A CA 1
ATOM 817 C C . GLN A 1 98 ? -7.145 -4.042 20.095 1.00 94.88 98 GLN A C 1
ATOM 819 O O . GLN A 1 98 ? -6.387 -5.003 20.206 1.00 94.88 98 GLN A O 1
ATOM 824 N N . LYS A 1 99 ? -8.413 -4.073 20.528 1.00 95.12 99 LYS A N 1
ATOM 825 C CA . LYS A 1 99 ? -9.057 -5.261 21.114 1.00 95.12 99 LYS A CA 1
ATOM 826 C C . LYS A 1 99 ? -9.384 -6.348 20.082 1.00 95.12 99 LYS A C 1
ATOM 828 O O . LYS A 1 99 ? -9.695 -7.470 20.474 1.00 95.12 99 LYS A O 1
ATOM 833 N N . GLN A 1 100 ? -9.331 -6.049 18.781 1.00 93.81 100 GLN A N 1
ATOM 834 C CA . GLN A 1 100 ? -9.673 -7.033 17.754 1.00 93.81 100 GLN A CA 1
ATOM 835 C C . GLN A 1 100 ? -8.620 -8.146 17.656 1.00 93.81 100 GLN A C 1
ATOM 837 O O . GLN A 1 100 ? -7.417 -7.861 17.705 1.00 93.81 100 GLN A O 1
ATOM 842 N N . PRO A 1 101 ? -9.046 -9.407 17.445 1.00 93.19 101 PRO A N 1
ATOM 843 C CA . PRO A 1 101 ? -8.134 -10.533 17.288 1.00 93.19 101 PRO A CA 1
ATOM 844 C C . PRO A 1 101 ? -7.085 -10.277 16.199 1.00 93.19 101 PRO A C 1
ATOM 846 O O . PRO A 1 101 ? -7.379 -9.721 15.132 1.00 93.19 101 PRO A O 1
ATOM 849 N N . LYS A 1 102 ? -5.823 -10.634 16.478 1.00 89.12 102 LYS A N 1
ATOM 850 C CA . LYS A 1 102 ? -4.712 -10.298 15.578 1.00 89.12 102 LYS A CA 1
ATOM 851 C C . LYS A 1 102 ? -4.893 -10.937 14.206 1.00 89.12 102 LYS A C 1
ATOM 853 O O . LYS A 1 102 ? -4.732 -10.233 13.212 1.00 89.12 102 LYS A O 1
ATOM 858 N N . ASP A 1 103 ? -5.252 -12.214 14.194 1.00 88.56 103 ASP A N 1
ATOM 859 C CA . ASP A 1 103 ? -5.548 -13.076 13.049 1.00 88.56 103 ASP A CA 1
ATOM 860 C C . ASP A 1 103 ? -6.570 -12.456 12.087 1.00 88.56 103 ASP A C 1
ATOM 862 O O . ASP A 1 103 ? -6.319 -12.406 10.882 1.00 88.56 103 ASP A O 1
ATOM 866 N N . LYS A 1 104 ? -7.649 -11.860 12.610 1.00 87.50 104 LYS A N 1
ATOM 867 C CA . LYS A 1 104 ? -8.705 -11.228 11.797 1.00 87.50 104 LYS A CA 1
ATOM 868 C C . LYS A 1 104 ? -8.255 -9.978 11.040 1.00 87.50 104 LYS A C 1
ATOM 870 O O . LYS A 1 104 ? -8.946 -9.532 10.127 1.00 87.50 104 LYS A O 1
ATOM 875 N N . MET A 1 105 ? -7.106 -9.411 11.399 1.00 91.38 105 MET A N 1
ATOM 876 C CA . MET A 1 105 ? -6.585 -8.175 10.810 1.00 91.38 105 MET A CA 1
ATOM 877 C C . MET A 1 105 ? -5.249 -8.346 10.084 1.00 91.38 105 MET A C 1
ATOM 879 O O . MET A 1 105 ? -4.815 -7.413 9.410 1.00 91.38 105 MET A O 1
ATOM 883 N N . VAL A 1 106 ? -4.599 -9.514 10.173 1.00 93.25 106 VAL A N 1
ATOM 884 C CA . VAL A 1 106 ? -3.309 -9.769 9.498 1.00 93.25 106 VAL A CA 1
ATOM 885 C C . VAL A 1 106 ? -3.403 -9.492 7.996 1.00 93.25 106 VAL A C 1
ATOM 887 O O . VAL A 1 106 ? -2.475 -8.942 7.403 1.00 93.25 106 VAL A O 1
ATOM 890 N N . TRP A 1 107 ? -4.524 -9.842 7.364 1.00 94.44 107 TRP A N 1
ATOM 891 C CA . TRP A 1 107 ? -4.722 -9.611 5.935 1.00 94.44 107 TRP A CA 1
ATOM 892 C C . TRP A 1 107 ? -4.734 -8.112 5.582 1.00 94.44 107 TRP A C 1
ATOM 894 O O . TRP A 1 107 ? -4.190 -7.743 4.543 1.00 94.44 107 TRP A O 1
ATOM 904 N N . MET A 1 108 ? -5.272 -7.236 6.443 1.00 94.19 108 MET A N 1
ATOM 905 C CA . MET A 1 108 ? -5.277 -5.783 6.216 1.00 94.19 108 MET A CA 1
ATOM 906 C C . MET A 1 108 ? -3.849 -5.239 6.189 1.00 94.19 108 MET A C 1
ATOM 908 O O . MET A 1 108 ? -3.493 -4.462 5.306 1.00 94.19 108 MET A O 1
ATOM 912 N N . GLU A 1 109 ? -3.017 -5.693 7.129 1.00 92.94 109 GLU A N 1
ATOM 913 C CA . GLU A 1 109 ? -1.611 -5.306 7.212 1.00 92.94 109 GLU A CA 1
ATOM 914 C C . GLU A 1 109 ? -0.820 -5.808 5.998 1.00 92.94 109 GLU A C 1
ATOM 916 O O . GLU A 1 109 ? -0.133 -5.022 5.348 1.00 92.94 109 GLU A O 1
ATOM 921 N N . LYS A 1 110 ? -0.988 -7.083 5.619 1.00 94.44 110 LYS A N 1
ATOM 922 C CA . LYS A 1 110 ? -0.380 -7.648 4.401 1.00 94.44 110 LYS A CA 1
ATOM 923 C C . LYS A 1 110 ? -0.784 -6.874 3.145 1.00 94.44 110 LYS A C 1
ATOM 9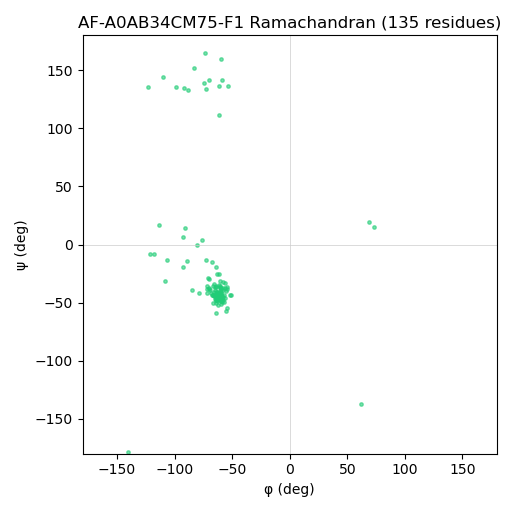25 O O . LYS A 1 110 ? 0.065 -6.576 2.310 1.00 94.44 110 LYS A O 1
ATOM 930 N N . THR A 1 111 ? -2.061 -6.512 3.028 1.00 94.25 111 THR A N 1
ATOM 931 C CA . THR A 1 111 ? -2.568 -5.729 1.892 1.00 94.25 111 THR A CA 1
ATOM 932 C C . THR A 1 111 ? -1.946 -4.332 1.858 1.00 94.25 111 THR A C 1
ATOM 934 O O . THR A 1 111 ? -1.571 -3.849 0.793 1.00 94.25 111 THR A O 1
ATOM 937 N N . LEU A 1 112 ? -1.789 -3.687 3.019 1.00 93.38 112 LEU A N 1
ATOM 938 C CA . LEU A 1 112 ? -1.158 -2.372 3.111 1.00 93.38 112 LEU A CA 1
ATOM 939 C C . LEU A 1 112 ? 0.311 -2.421 2.674 1.00 93.38 112 LEU A C 1
ATOM 941 O O . LEU A 1 112 ? 0.734 -1.586 1.876 1.00 93.38 112 LEU A O 1
ATOM 945 N N . TYR A 1 113 ? 1.064 -3.418 3.144 1.00 93.75 113 TYR A N 1
ATOM 946 C CA . TYR A 1 113 ? 2.448 -3.633 2.718 1.00 93.75 113 TYR A CA 1
ATOM 947 C C . TYR A 1 113 ? 2.553 -3.895 1.218 1.00 93.75 113 TYR A C 1
ATOM 949 O O . TYR A 1 113 ? 3.427 -3.340 0.557 1.00 93.75 113 TYR A O 1
ATOM 957 N N . LEU A 1 114 ? 1.634 -4.685 0.664 1.00 95.00 114 LEU A N 1
ATOM 958 C CA . LEU A 1 114 ? 1.587 -4.946 -0.767 1.00 95.00 114 LEU A CA 1
ATOM 959 C C . LEU A 1 114 ? 1.349 -3.659 -1.570 1.00 95.00 114 LEU A C 1
ATOM 961 O O . LEU A 1 114 ? 2.038 -3.431 -2.562 1.00 95.00 114 LEU A O 1
ATOM 965 N N . TYR A 1 115 ? 0.444 -2.780 -1.127 1.00 93.44 115 TYR A N 1
ATOM 966 C CA . TYR A 1 115 ? 0.252 -1.473 -1.762 1.00 93.44 115 TYR A CA 1
ATOM 967 C C . TYR A 1 115 ? 1.493 -0.578 -1.664 1.00 93.44 115 TYR A C 1
ATOM 969 O O . TYR A 1 115 ? 1.846 0.067 -2.647 1.00 93.44 115 TYR A O 1
ATOM 977 N N . GLN A 1 116 ? 2.174 -0.556 -0.514 1.00 93.50 116 GLN A N 1
ATOM 978 C CA . GLN A 1 116 ? 3.409 0.218 -0.330 1.00 93.50 116 GLN A CA 1
ATOM 979 C C . GLN A 1 116 ? 4.535 -0.277 -1.240 1.00 93.50 116 GLN A C 1
ATOM 981 O O . GLN A 1 116 ? 5.188 0.531 -1.896 1.00 93.50 116 GLN A O 1
ATOM 986 N N . LEU A 1 117 ? 4.723 -1.598 -1.321 1.00 95.56 117 LEU A N 1
ATOM 987 C CA . LEU A 1 117 ? 5.691 -2.223 -2.219 1.00 95.56 117 LEU A CA 1
ATOM 988 C C . LEU A 1 117 ? 5.366 -1.918 -3.683 1.00 95.56 117 LEU A C 1
ATOM 990 O O . LEU A 1 117 ? 6.253 -1.536 -4.441 1.00 95.56 117 LEU A O 1
ATOM 994 N N . THR A 1 118 ? 4.094 -2.053 -4.065 1.00 95.00 118 THR A N 1
ATOM 995 C CA . THR A 1 118 ? 3.638 -1.757 -5.429 1.00 95.00 118 THR A CA 1
ATOM 996 C C . THR A 1 118 ? 3.936 -0.302 -5.777 1.00 95.00 118 THR A C 1
ATOM 998 O O . THR A 1 118 ? 4.573 -0.045 -6.787 1.00 95.00 118 THR A O 1
ATOM 1001 N N . PHE A 1 119 ? 3.571 0.643 -4.904 1.00 94.12 119 PHE A N 1
ATOM 1002 C CA . PHE A 1 119 ? 3.845 2.065 -5.108 1.00 94.12 119 PHE A CA 1
ATOM 1003 C C . PHE A 1 119 ? 5.343 2.361 -5.240 1.00 94.12 119 PHE A C 1
ATOM 1005 O O . PHE A 1 119 ? 5.748 3.082 -6.148 1.00 94.12 119 PHE A O 1
ATOM 1012 N N . PHE A 1 120 ? 6.172 1.780 -4.368 1.00 96.62 120 PHE A N 1
ATOM 1013 C CA . PHE A 1 120 ? 7.623 1.931 -4.445 1.00 96.62 120 PHE A CA 1
ATOM 1014 C C . PHE A 1 120 ? 8.170 1.446 -5.794 1.00 96.62 120 PHE A C 1
ATOM 1016 O O . PHE A 1 120 ? 8.913 2.171 -6.452 1.00 96.62 120 PHE A O 1
ATOM 1023 N N . LEU A 1 121 ? 7.756 0.260 -6.247 1.00 97.25 121 LEU A N 1
ATOM 1024 C CA . LEU A 1 121 ? 8.181 -0.282 -7.538 1.00 97.25 121 LEU A CA 1
ATOM 1025 C C . LEU A 1 121 ? 7.665 0.544 -8.719 1.00 97.25 121 LEU A C 1
ATOM 1027 O O . LEU A 1 121 ? 8.394 0.705 -9.693 1.00 97.25 121 LEU A O 1
ATOM 1031 N N . THR A 1 122 ? 6.471 1.132 -8.623 1.00 96.88 122 THR A N 1
ATOM 1032 C CA . THR A 1 122 ? 5.961 2.076 -9.627 1.00 96.88 122 THR A CA 1
ATOM 1033 C C . THR A 1 122 ? 6.847 3.317 -9.733 1.00 96.88 122 THR A C 1
ATOM 1035 O O . THR A 1 122 ? 7.127 3.769 -10.840 1.00 96.88 122 THR A O 1
ATOM 1038 N N . VAL A 1 123 ? 7.333 3.857 -8.610 1.00 97.56 123 VAL A N 1
ATOM 1039 C CA . VAL A 1 123 ? 8.265 5.001 -8.615 1.00 97.56 123 VAL A CA 1
ATOM 1040 C C . VAL A 1 123 ? 9.610 4.612 -9.231 1.00 97.56 123 VAL A C 1
ATOM 1042 O O . VAL A 1 123 ? 10.135 5.350 -10.063 1.00 97.56 123 VAL A O 1
ATOM 1045 N N . VAL A 1 124 ? 10.151 3.441 -8.878 1.00 97.56 124 VAL A N 1
ATOM 1046 C CA . VAL A 1 124 ? 11.395 2.923 -9.476 1.00 97.56 124 VAL A CA 1
ATOM 1047 C C . VAL A 1 124 ? 11.233 2.730 -10.985 1.00 97.56 124 VAL A C 1
ATOM 1049 O O . VAL A 1 124 ? 12.086 3.163 -11.755 1.00 97.56 124 VAL A O 1
ATOM 1052 N N . TRP A 1 125 ? 10.120 2.142 -11.423 1.00 97.75 125 TRP A N 1
ATOM 1053 C CA . TRP A 1 125 ? 9.792 2.001 -12.839 1.00 97.75 125 TRP A CA 1
ATOM 1054 C C . TRP A 1 125 ? 9.721 3.354 -13.556 1.00 97.75 125 TRP A C 1
ATOM 1056 O O . TRP A 1 125 ? 10.328 3.518 -14.611 1.00 97.75 125 TRP A O 1
ATOM 1066 N N . ALA A 1 126 ? 9.032 4.339 -12.972 1.00 97.19 126 ALA A N 1
ATOM 1067 C CA . ALA A 1 126 ? 8.915 5.674 -13.553 1.00 97.19 126 ALA A CA 1
ATOM 1068 C C . ALA A 1 126 ? 10.286 6.352 -13.711 1.00 97.19 126 ALA A C 1
ATOM 1070 O O . ALA A 1 126 ? 10.530 7.017 -14.714 1.00 97.19 126 ALA A O 1
ATOM 1071 N N . PHE A 1 127 ? 11.199 6.141 -12.760 1.00 96.81 127 PHE A N 1
ATOM 1072 C CA . PHE A 1 127 ? 12.573 6.629 -12.851 1.00 96.81 127 PHE A CA 1
ATOM 1073 C C . PHE A 1 127 ? 13.357 5.961 -13.992 1.00 96.81 127 PHE A C 1
ATOM 1075 O O . PHE A 1 127 ? 14.017 6.653 -14.766 1.00 96.81 127 PHE A O 1
ATOM 1082 N N . PHE A 1 128 ? 13.241 4.637 -14.142 1.00 95.94 128 PHE A N 1
ATOM 1083 C CA . PHE A 1 128 ? 13.844 3.901 -15.262 1.00 95.94 128 PHE A CA 1
ATOM 1084 C C . PHE A 1 128 ? 13.325 4.401 -16.614 1.00 95.94 128 PHE A C 1
ATOM 1086 O O . PHE A 1 128 ? 14.122 4.695 -17.504 1.00 95.94 128 PHE A O 1
ATOM 1093 N N . MET A 1 129 ? 12.004 4.563 -16.735 1.00 95.88 129 MET A N 1
ATOM 1094 C CA . MET A 1 129 ? 11.359 5.102 -17.932 1.00 95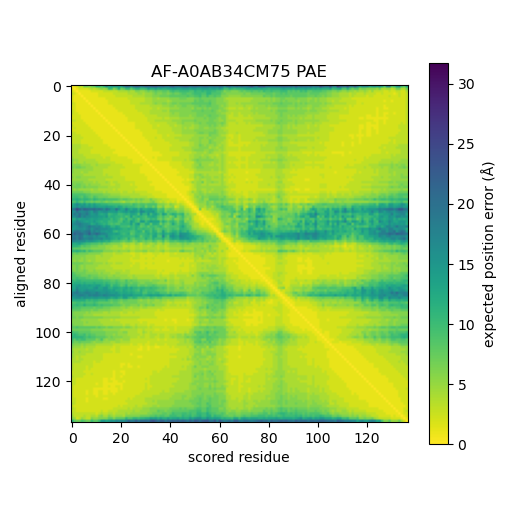.88 129 MET A CA 1
ATOM 1095 C C . MET A 1 129 ? 11.816 6.527 -18.238 1.00 95.88 129 MET A C 1
ATOM 1097 O O . MET A 1 129 ? 12.104 6.837 -19.389 1.00 95.88 129 MET A O 1
ATOM 1101 N N . ALA A 1 130 ? 11.904 7.393 -17.224 1.00 96.38 130 ALA A N 1
ATOM 1102 C CA . ALA A 1 130 ? 12.359 8.765 -17.405 1.00 96.38 130 ALA A CA 1
ATOM 1103 C C . ALA A 1 130 ? 13.798 8.803 -17.933 1.00 96.38 130 ALA A C 1
ATOM 1105 O O . ALA A 1 130 ? 14.065 9.478 -18.921 1.00 96.38 130 ALA A O 1
ATOM 1106 N N . ILE A 1 131 ? 14.719 8.036 -17.341 1.00 95.69 131 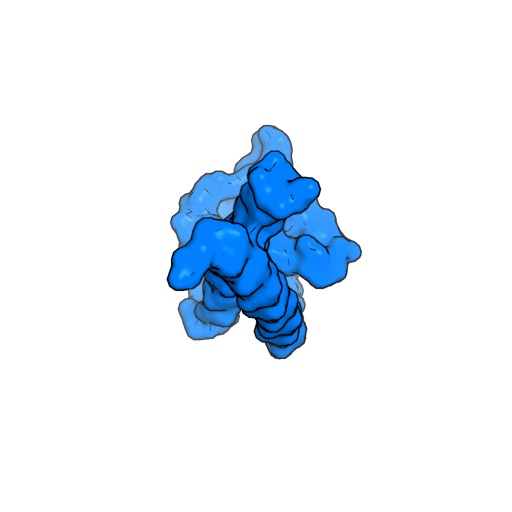ILE A N 1
ATOM 1107 C CA . ILE A 1 131 ? 16.098 7.973 -17.842 1.00 95.69 131 ILE A CA 1
ATOM 1108 C C . ILE A 1 131 ? 16.133 7.444 -19.275 1.00 95.69 131 ILE A C 1
ATOM 1110 O O . ILE A 1 131 ? 16.804 8.030 -20.120 1.00 95.69 131 ILE A O 1
ATOM 1114 N N . PHE A 1 132 ? 15.398 6.368 -19.563 1.00 93.69 132 PHE A N 1
ATOM 1115 C CA . PHE A 1 132 ? 15.346 5.806 -20.908 1.00 93.69 132 PHE A CA 1
ATOM 1116 C C . PHE A 1 132 ? 14.867 6.834 -21.942 1.00 93.69 132 PHE A C 1
ATOM 1118 O O . PHE A 1 132 ? 15.500 6.991 -22.979 1.00 93.69 132 PHE A O 1
ATOM 1125 N N . ILE A 1 133 ? 13.803 7.579 -21.632 1.00 93.94 133 ILE A N 1
ATOM 1126 C CA . ILE A 1 133 ? 13.227 8.577 -22.540 1.00 93.94 133 ILE A CA 1
ATOM 1127 C C . ILE A 1 133 ? 14.111 9.819 -22.687 1.00 93.94 133 ILE A C 1
ATOM 1129 O O . ILE A 1 133 ? 14.207 10.336 -23.786 1.00 93.94 133 ILE A O 1
ATOM 1133 N N . TYR A 1 134 ? 14.706 10.339 -21.610 1.00 95.06 134 TYR A N 1
ATOM 1134 C CA . TYR A 1 134 ? 15.394 11.638 -21.654 1.00 95.06 134 TYR A CA 1
ATOM 1135 C C . TYR A 1 134 ? 16.894 11.553 -21.955 1.00 95.06 134 TYR A C 1
ATOM 1137 O O . TYR A 1 134 ? 17.494 12.566 -22.304 1.00 95.06 134 TYR A O 1
ATOM 1145 N N . VAL A 1 135 ? 17.519 10.388 -21.764 1.00 93.62 135 VAL A N 1
ATOM 1146 C CA . VAL A 1 135 ? 18.969 10.207 -21.967 1.00 93.62 135 VAL A CA 1
ATOM 1147 C C . VAL A 1 135 ? 19.269 9.379 -23.214 1.00 93.62 135 VAL A C 1
ATOM 1149 O O . VAL A 1 135 ? 20.311 9.576 -23.836 1.00 93.62 135 VAL A O 1
ATOM 1152 N N . PHE A 1 136 ? 18.392 8.436 -23.563 1.00 87.88 136 PHE A N 1
ATOM 1153 C CA . PHE A 1 136 ? 18.687 7.389 -24.545 1.00 87.88 136 PHE A CA 1
ATOM 1154 C C . PHE A 1 136 ? 17.739 7.349 -25.753 1.00 87.88 136 PHE A C 1
ATOM 1156 O O . PHE A 1 136 ? 18.017 6.597 -26.688 1.00 87.88 136 PHE A O 1
ATOM 1163 N N . ASN A 1 137 ? 16.656 8.128 -25.736 1.00 76.81 137 ASN A N 1
ATOM 1164 C CA . ASN A 1 137 ? 15.718 8.328 -26.844 1.00 76.81 137 ASN A CA 1
ATOM 1165 C C . ASN A 1 137 ? 15.760 9.802 -27.262 1.00 76.81 137 ASN A C 1
ATOM 1167 O O . ASN A 1 137 ? 15.745 10.067 -28.481 1.00 76.81 137 ASN A O 1
#

Sequence (137 aa):
MSLYDFFMYGSVILSVLVILLHVYAAWFFRVNRKAYQDFIDLYQNAGLQLDLTTKVANHLGFYANYQKLAFFMNLRKGRKMRFSKSENVSIKAYEFVQKQPKDKMVWMEKTLYLYQLTFFLTVVWAFFMAIFIYVFN

Radius of gyration: 18.99 Å; Cα contacts (8 Å, |Δi|>4): 99; chains: 1; bounding box: 48×34×49 Å

Organism: NCBI:txid2608008

Secondary structure (DSSP, 8-state):
--HHHHHHHHHHHHHHHHHHHHHHHHHHHHHTHHHHHHHHHHHHHTTPPPPHHHHHHHHSGGGGHHHHHHHHHHHHTT---BSSSS-BPPHHHHHHHHTS-HHHHHHHHHHHHHHHHHHHHHHHHHHHHHHHHHH--

Solvent-accessible surface area (backbone atoms only — not comparable to full-atom values): 7546 Å² total; per-residue (Å²): 132,54,72,64,54,50,31,52,52,47,29,55,55,40,48,55,51,39,52,51,43,52,52,48,48,53,49,57,50,56,75,42,42,62,64,52,48,56,50,49,51,56,43,46,75,70,72,46,81,69,31,59,68,38,53,54,22,69,74,52,59,76,85,23,49,62,54,52,40,48,54,56,52,35,32,48,70,67,49,94,53,62,34,49,101,89,38,66,53,58,68,68,54,32,53,56,52,54,69,47,64,66,77,85,44,48,62,52,55,53,51,48,52,48,50,53,53,38,51,52,48,44,52,54,29,50,52,32,44,48,49,35,54,77,77,72,101

Foldseek 3Di:
DDPLCCLVVVLVVLVVVLVVLVVVLLVLCVVCVVLLVVVVVVCVVVVFDDAPLLVVLVVVPSPSLLVVLVRLVCLLVVHWAASDPPGTGDPVSSVVSVPDDPVSNVSSVVSNVSVVVSVVSVVVSVVSVVCSVPPPD

Mean predicted aligned error: 5.06 Å